Protein AF-A0A660WWB3-F1 (afdb_monomer)

Mean predicted aligned error: 5.09 Å

pLDDT: mean 88.39, std 11.98, range [54.91, 97.88]

Nearest PDB structures (foldseek):
  4jix-assembly1_B  TM=4.709E-01  e=1.828E-01  Methanocaldococcus jannaschii DSM 2661
  4jix-assembly1_A  TM=4.261E-01  e=2.078E-01  Methanocaldococcus jannaschii DSM 2661

Radius of gyration: 13.54 Å; Cα contacts (8 Å, |Δi|>4): 81; chains: 1; bounding box: 40×24×35 Å

Foldseek 3Di:
DVVVVVVLVVLVVLLVLLVVLLVQVVAAEAEECPPPPPQAWDADPVRYTYHDNPDRSVRSNLVSLVVVLPDDSPPDDHDPVSVCVSVPDDD

Sequence (91 aa):
MKISKLAAYKKKELRSQLIEVVEKLGYTVIVDKGDFSNGSCKVYDDRRVVINKFLPVDVHIEFLLNFLKSCDLEGIYILPSIRKLIEEHDR

Structure (mmCIF, N/CA/C/O backbone):
data_AF-A0A660WWB3-F1
#
_entry.id   AF-A0A660WWB3-F1
#
loop_
_atom_site.group_PDB
_atom_site.id
_atom_site.type_symbol
_atom_site.label_atom_id
_atom_site.label_alt_id
_atom_site.label_comp_id
_atom_site.label_asym_id
_atom_site.label_entity_id
_atom_site.label_seq_id
_atom_site.pdbx_PDB_ins_code
_atom_site.Cartn_x
_atom_site.Cartn_y
_atom_site.Cartn_z
_atom_site.occupancy
_atom_site.B_iso_or_equiv
_atom_site.auth_seq_id
_atom_site.auth_comp_id
_atom_site.auth_asym_id
_atom_site.auth_atom_id
_atom_site.pdbx_PDB_model_num
ATOM 1 N N . MET A 1 1 ? 24.743 9.196 8.743 1.00 54.91 1 MET A N 1
ATOM 2 C CA . MET A 1 1 ? 24.519 8.018 7.863 1.00 54.91 1 MET A CA 1
ATOM 3 C C . MET A 1 1 ? 23.610 6.919 8.438 1.00 54.91 1 MET A C 1
ATOM 5 O O . MET A 1 1 ? 22.964 6.249 7.646 1.00 54.91 1 MET A O 1
ATOM 9 N N . LYS A 1 2 ? 23.517 6.694 9.764 1.00 56.62 2 LYS A N 1
ATOM 10 C CA . LYS A 1 2 ? 22.654 5.625 10.331 1.00 56.62 2 LYS A CA 1
ATOM 11 C C . LYS A 1 2 ? 21.159 5.991 10.423 1.00 56.62 2 LYS A C 1
ATOM 13 O O . LYS A 1 2 ? 20.314 5.156 10.123 1.00 56.62 2 LYS A O 1
ATOM 18 N N . ILE A 1 3 ? 20.837 7.241 10.769 1.00 63.53 3 ILE A N 1
ATOM 19 C CA . ILE A 1 3 ? 19.449 7.699 10.986 1.00 63.53 3 ILE A CA 1
ATOM 20 C C . ILE A 1 3 ? 18.631 7.703 9.680 1.00 63.53 3 ILE A C 1
ATOM 22 O O . ILE A 1 3 ? 17.492 7.244 9.660 1.00 63.53 3 ILE A O 1
ATOM 26 N N . SER A 1 4 ? 19.228 8.128 8.561 1.00 66.19 4 SER A N 1
ATOM 27 C CA . SER A 1 4 ? 18.550 8.188 7.255 1.00 66.19 4 SER A CA 1
ATOM 28 C C . SER A 1 4 ? 18.141 6.811 6.718 1.00 66.19 4 SER A C 1
ATOM 30 O O . SER A 1 4 ? 17.098 6.674 6.080 1.00 66.19 4 SER A O 1
ATOM 32 N N . LYS A 1 5 ? 18.921 5.765 7.021 1.00 75.00 5 LYS A N 1
ATOM 33 C CA . LYS A 1 5 ? 18.638 4.390 6.585 1.00 75.00 5 LYS A CA 1
ATOM 34 C C . LYS A 1 5 ? 17.407 3.799 7.285 1.00 75.00 5 LYS A C 1
ATOM 36 O O . LYS A 1 5 ? 16.638 3.085 6.645 1.00 75.00 5 LYS A O 1
ATOM 41 N N . LEU A 1 6 ? 17.189 4.131 8.561 1.00 78.50 6 LEU A N 1
ATOM 42 C CA . LEU A 1 6 ? 16.026 3.671 9.328 1.00 78.50 6 LEU A CA 1
ATOM 43 C C . LEU A 1 6 ? 14.718 4.263 8.785 1.00 78.50 6 LEU A C 1
ATOM 45 O O . LEU A 1 6 ? 13.731 3.546 8.643 1.00 78.50 6 LEU A O 1
ATOM 49 N N . ALA A 1 7 ? 14.718 5.549 8.429 1.00 83.62 7 ALA A N 1
ATOM 50 C CA . ALA A 1 7 ? 13.556 6.198 7.823 1.00 83.62 7 ALA A CA 1
ATOM 51 C C . ALA A 1 7 ? 13.195 5.575 6.462 1.00 83.62 7 ALA A C 1
ATOM 53 O O . ALA A 1 7 ? 12.032 5.275 6.203 1.00 83.62 7 ALA A O 1
ATOM 54 N N . ALA A 1 8 ? 14.194 5.299 5.617 1.00 83.88 8 ALA A N 1
ATOM 55 C CA . ALA A 1 8 ? 13.978 4.630 4.335 1.00 83.88 8 ALA A CA 1
ATOM 56 C C . ALA A 1 8 ? 13.435 3.196 4.497 1.00 83.88 8 ALA A C 1
ATOM 58 O O . ALA A 1 8 ? 12.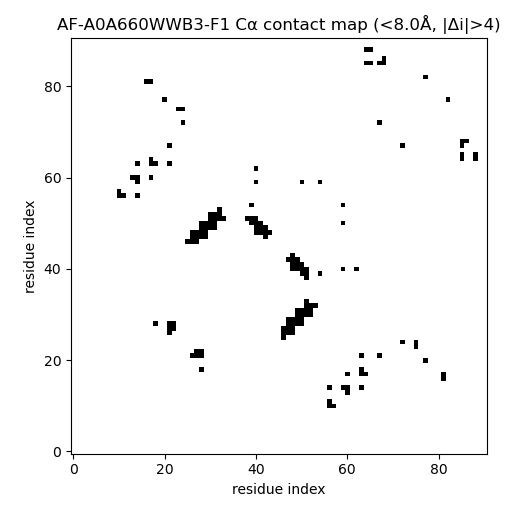591 2.772 3.709 1.00 83.88 8 ALA A O 1
ATOM 59 N N . TYR A 1 9 ? 13.888 2.457 5.517 1.00 89.88 9 TYR A N 1
ATOM 60 C CA . TYR A 1 9 ? 13.353 1.130 5.836 1.00 89.88 9 TYR A CA 1
ATOM 61 C C . TYR A 1 9 ? 11.873 1.202 6.227 1.00 89.88 9 TYR A C 1
ATOM 63 O O . TYR A 1 9 ? 11.059 0.488 5.651 1.00 89.88 9 TYR A O 1
ATOM 71 N N . LYS A 1 10 ? 11.508 2.134 7.119 1.00 93.94 10 LYS A N 1
ATOM 72 C CA . LYS A 1 10 ? 10.113 2.349 7.537 1.00 93.94 10 LYS A CA 1
ATOM 73 C C . LYS A 1 10 ? 9.183 2.659 6.361 1.00 93.94 10 LYS A C 1
ATOM 75 O O . LYS A 1 10 ? 8.076 2.141 6.312 1.00 93.94 10 LYS A O 1
ATOM 80 N N . LYS A 1 11 ? 9.637 3.455 5.389 1.00 94.69 11 LYS A N 1
ATOM 81 C CA . LYS A 1 11 ? 8.858 3.741 4.172 1.00 94.69 11 LYS A CA 1
ATOM 82 C C . LYS A 1 11 ? 8.651 2.495 3.306 1.00 94.69 11 LYS A C 1
ATOM 84 O O . LYS A 1 11 ? 7.562 2.277 2.788 1.00 94.69 11 LYS A O 1
ATOM 89 N N . LYS A 1 12 ? 9.681 1.659 3.147 1.00 94.81 12 LYS A N 1
ATOM 90 C CA . LYS A 1 12 ? 9.557 0.397 2.396 1.00 94.81 12 LYS A CA 1
ATOM 91 C C . LYS A 1 12 ? 8.594 -0.576 3.070 1.00 94.81 12 LYS A C 1
ATOM 93 O O . LYS A 1 12 ? 7.80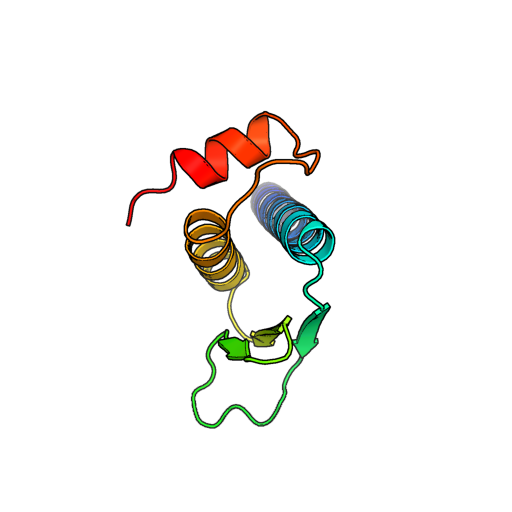7 -1.198 2.366 1.00 94.81 12 LYS A O 1
ATOM 98 N N . GLU A 1 13 ? 8.657 -0.661 4.394 1.00 96.12 13 GLU A N 1
ATOM 99 C CA . GLU A 1 13 ? 7.746 -1.463 5.210 1.00 96.12 13 GLU A CA 1
ATOM 100 C C . GLU A 1 13 ? 6.297 -0.995 5.034 1.00 96.12 13 GLU A C 1
ATOM 102 O O . GLU A 1 13 ? 5.439 -1.784 4.652 1.00 96.12 13 GLU A O 1
ATOM 107 N N . LEU A 1 14 ? 6.044 0.311 5.185 1.00 96.56 14 LEU A N 1
ATOM 108 C CA . LEU A 1 14 ? 4.721 0.897 4.959 1.00 96.56 14 LEU A CA 1
ATOM 109 C C . LEU A 1 14 ? 4.200 0.592 3.550 1.00 96.56 14 LEU A C 1
ATOM 111 O O . LEU A 1 14 ? 3.061 0.164 3.393 1.00 96.56 14 LEU A O 1
ATOM 115 N N . ARG A 1 15 ? 5.039 0.757 2.520 1.00 97.12 15 ARG A N 1
ATOM 116 C CA . ARG A 1 15 ? 4.665 0.394 1.147 1.00 97.12 15 ARG A CA 1
ATOM 117 C C . ARG A 1 15 ? 4.252 -1.078 1.048 1.00 97.12 15 ARG A C 1
ATOM 119 O O . ARG A 1 15 ? 3.278 -1.368 0.368 1.00 97.12 15 ARG A O 1
ATOM 126 N N . SER A 1 16 ? 4.986 -1.989 1.687 1.00 97.31 16 SER A N 1
ATOM 127 C CA . SER A 1 16 ? 4.668 -3.423 1.666 1.00 97.31 16 SER A CA 1
ATOM 128 C C . SER A 1 16 ? 3.311 -3.700 2.313 1.00 97.31 16 SER A C 1
ATOM 130 O O . SER A 1 16 ? 2.478 -4.371 1.718 1.00 97.31 16 SER A O 1
ATOM 132 N N . GLN A 1 17 ? 3.043 -3.085 3.465 1.00 97.75 17 GLN A N 1
ATOM 133 C CA . GLN A 1 17 ? 1.767 -3.230 4.169 1.00 97.75 17 GLN A CA 1
ATOM 134 C C . GLN A 1 17 ? 0.587 -2.689 3.352 1.00 97.75 17 GLN A C 1
ATOM 136 O O . GLN A 1 17 ? -0.481 -3.290 3.343 1.00 97.75 17 GLN A O 1
ATOM 141 N N . LEU A 1 18 ? 0.769 -1.585 2.621 1.00 97.88 18 LEU A N 1
ATOM 142 C CA . LEU A 1 18 ? -0.259 -1.069 1.712 1.00 97.88 18 LEU A CA 1
ATOM 143 C C . LEU A 1 18 ? -0.498 -2.004 0.515 1.00 97.88 18 LEU A C 1
ATOM 145 O O . LEU A 1 18 ? -1.644 -2.200 0.120 1.00 97.88 18 LEU A O 1
ATOM 149 N N . ILE A 1 19 ? 0.559 -2.611 -0.037 1.00 97.62 19 ILE A N 1
ATOM 150 C CA . ILE A 1 19 ? 0.443 -3.619 -1.105 1.00 97.62 19 ILE A CA 1
ATOM 151 C C . ILE A 1 19 ? -0.358 -4.831 -0.619 1.00 97.62 19 ILE A C 1
ATOM 153 O O . ILE A 1 19 ? -1.273 -5.258 -1.314 1.00 97.62 19 ILE A O 1
ATOM 157 N N . GLU A 1 20 ? -0.098 -5.324 0.591 1.00 97.69 20 GLU A N 1
ATOM 158 C CA . GLU A 1 20 ? -0.861 -6.440 1.166 1.00 97.69 20 GLU A CA 1
ATOM 159 C C . GLU A 1 20 ? -2.358 -6.121 1.288 1.00 97.69 20 GLU A C 1
ATOM 161 O O . GLU A 1 20 ? -3.199 -6.992 1.076 1.00 97.69 20 GLU A O 1
ATOM 166 N N . VAL A 1 21 ? -2.724 -4.874 1.612 1.00 97.81 21 VAL A N 1
ATOM 167 C CA . VAL A 1 21 ? -4.138 -4.459 1.634 1.00 97.81 21 VAL A CA 1
ATOM 168 C C 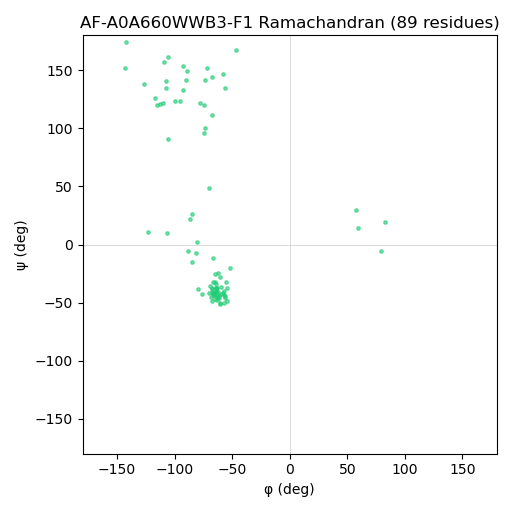. VAL A 1 21 ? -4.736 -4.507 0.227 1.00 97.81 21 VAL A C 1
ATOM 170 O O . VAL A 1 21 ? -5.832 -5.034 0.057 1.00 97.81 21 VAL A O 1
ATOM 173 N N . VAL A 1 22 ? -4.012 -4.018 -0.783 1.00 97.50 22 VAL A N 1
ATOM 174 C CA . VAL A 1 22 ? -4.440 -4.089 -2.190 1.00 97.50 22 VAL A CA 1
ATOM 175 C C . VAL A 1 22 ? -4.645 -5.541 -2.638 1.00 97.50 22 VAL A C 1
ATOM 177 O O . VAL A 1 22 ? -5.648 -5.858 -3.275 1.00 97.50 22 VAL A O 1
ATOM 180 N N . GLU A 1 23 ? -3.747 -6.447 -2.255 1.00 96.88 23 GLU A N 1
ATOM 181 C CA . GLU A 1 23 ? -3.855 -7.873 -2.580 1.00 96.88 23 GLU A CA 1
ATOM 182 C C . GLU A 1 23 ? -5.040 -8.548 -1.877 1.00 96.88 23 GLU A C 1
ATOM 184 O O . GLU A 1 23 ? -5.746 -9.348 -2.492 1.00 96.88 23 GLU A O 1
ATOM 189 N N . LYS A 1 24 ? -5.344 -8.172 -0.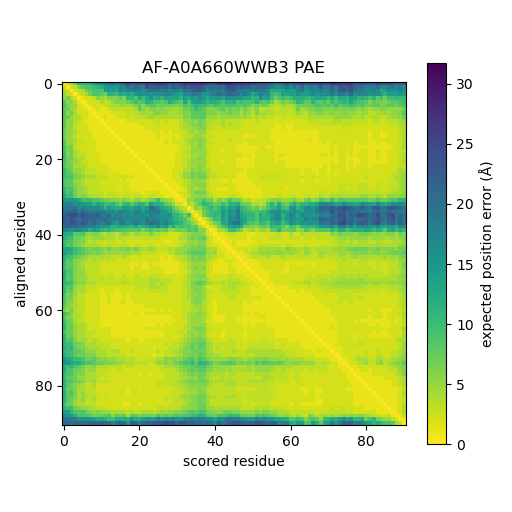627 1.00 96.25 24 LYS A N 1
ATOM 190 C CA . LYS A 1 24 ? -6.546 -8.648 0.086 1.00 96.25 24 LYS A CA 1
ATOM 191 C C . LYS A 1 24 ? -7.856 -8.227 -0.583 1.0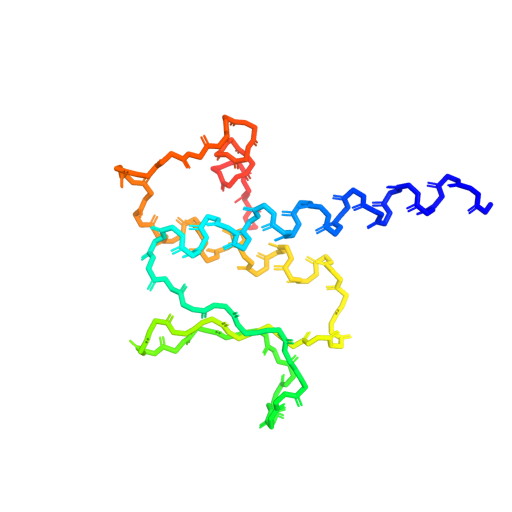0 96.25 24 LYS A C 1
ATOM 193 O O . LYS A 1 24 ? -8.856 -8.915 -0.413 1.00 96.25 24 LYS A O 1
ATOM 198 N N . LEU A 1 25 ? -7.854 -7.145 -1.364 1.00 95.62 25 LEU A N 1
ATOM 199 C CA . LEU A 1 25 ? -8.993 -6.721 -2.191 1.00 95.62 25 LEU A CA 1
ATOM 200 C C . LEU A 1 25 ? -9.103 -7.505 -3.515 1.00 95.62 25 LEU A C 1
ATOM 202 O O . LEU A 1 25 ? -9.979 -7.231 -4.341 1.00 95.62 25 LEU A O 1
ATOM 206 N N . GLY A 1 26 ? -8.214 -8.477 -3.739 1.00 95.12 26 GLY A N 1
ATOM 207 C CA . GLY A 1 26 ? -8.190 -9.322 -4.929 1.00 95.12 26 GLY A CA 1
ATOM 208 C C . GLY A 1 26 ? -7.479 -8.694 -6.126 1.00 95.12 26 GLY A C 1
ATOM 209 O O . GLY A 1 26 ? -7.726 -9.113 -7.256 1.00 95.12 26 GLY A O 1
ATOM 210 N N . TYR A 1 27 ? -6.634 -7.683 -5.909 1.00 96.69 27 TYR A N 1
ATOM 211 C CA . TYR A 1 27 ? -5.776 -7.135 -6.958 1.00 96.69 27 TYR A CA 1
ATOM 212 C C . TYR A 1 27 ? -4.435 -7.866 -7.009 1.00 96.69 27 TYR A C 1
ATOM 214 O O . TYR A 1 27 ? -3.902 -8.294 -5.992 1.00 96.69 27 TYR A O 1
ATOM 222 N N . THR A 1 28 ? -3.847 -7.958 -8.199 1.00 96.06 28 THR A N 1
ATOM 223 C CA . THR A 1 28 ? -2.455 -8.401 -8.364 1.00 96.06 28 THR A CA 1
ATOM 224 C C . THR A 1 28 ? -1.548 -7.182 -8.448 1.00 96.06 28 THR A C 1
ATOM 226 O O . THR A 1 28 ? -1.737 -6.345 -9.333 1.00 96.06 28 THR A O 1
ATOM 229 N N . VAL A 1 29 ? -0.545 -7.081 -7.571 1.00 95.19 29 VAL A N 1
ATOM 230 C CA . VAL A 1 29 ? 0.410 -5.966 -7.592 1.00 95.19 29 VAL A CA 1
ATOM 231 C C . VAL A 1 29 ? 1.710 -6.375 -8.280 1.00 95.19 29 VAL A C 1
ATOM 233 O O . VAL A 1 29 ? 2.388 -7.309 -7.867 1.00 95.19 29 VAL A O 1
ATOM 236 N N . ILE A 1 30 ? 2.095 -5.640 -9.322 1.00 92.31 30 ILE A N 1
ATOM 237 C CA . ILE A 1 30 ? 3.345 -5.852 -10.058 1.00 92.31 30 ILE A CA 1
ATOM 238 C C . ILE A 1 30 ? 4.240 -4.632 -9.862 1.00 92.31 30 ILE A C 1
ATOM 240 O O . ILE A 1 30 ? 3.891 -3.517 -10.244 1.00 92.31 30 ILE A O 1
ATOM 244 N N . VAL A 1 31 ? 5.424 -4.838 -9.291 1.00 89.81 31 VAL A N 1
ATOM 245 C CA . VAL A 1 31 ? 6.434 -3.784 -9.127 1.00 89.81 31 VAL A CA 1
ATOM 246 C C . VAL A 1 31 ? 7.549 -4.011 -10.145 1.00 89.81 31 VAL A C 1
ATOM 248 O O . VAL A 1 31 ? 8.508 -4.731 -9.865 1.00 89.81 31 VAL A O 1
ATOM 251 N N . ASP A 1 32 ? 7.439 -3.412 -11.335 1.00 82.62 32 ASP A N 1
ATOM 252 C CA . ASP A 1 32 ? 8.413 -3.641 -12.411 1.00 82.62 32 ASP A CA 1
ATOM 253 C C . ASP A 1 32 ? 8.752 -2.400 -13.268 1.00 82.62 32 ASP A C 1
ATOM 255 O O . ASP A 1 32 ? 8.191 -1.322 -13.080 1.00 82.62 32 ASP A O 1
ATOM 259 N N . LYS A 1 33 ? 9.724 -2.545 -14.185 1.00 69.12 33 LYS A N 1
ATOM 260 C CA . LYS A 1 33 ? 10.177 -1.556 -15.187 1.00 69.12 33 LYS A CA 1
ATOM 261 C C . LYS A 1 33 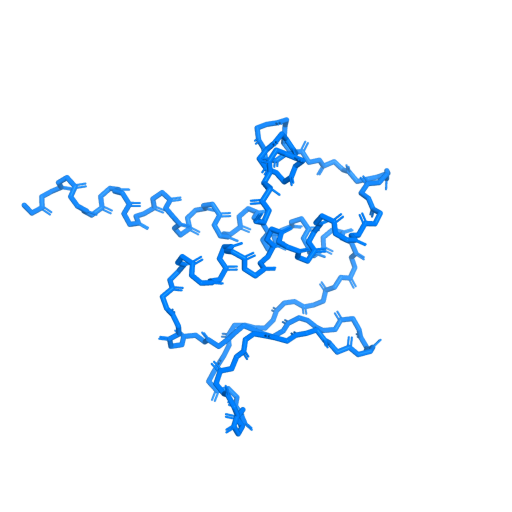? 9.356 -1.604 -16.480 1.00 69.12 33 LYS A C 1
ATOM 263 O O . LYS A 1 33 ? 9.920 -1.268 -17.512 1.00 69.12 33 LYS A O 1
ATOM 268 N N . GLY A 1 34 ? 8.124 -2.121 -16.461 1.00 62.69 34 GLY A N 1
ATOM 269 C CA . GLY A 1 34 ? 7.330 -2.354 -17.677 1.00 62.69 34 GLY A CA 1
ATOM 270 C C . GLY A 1 34 ? 7.313 -1.166 -18.656 1.00 62.69 34 GLY A C 1
ATOM 271 O O . GLY A 1 34 ? 7.708 -0.059 -18.299 1.00 62.69 34 GLY A O 1
ATOM 272 N N . ASP A 1 35 ? 6.838 -1.398 -19.882 1.00 55.16 35 ASP A N 1
ATOM 273 C CA . ASP A 1 35 ? 6.881 -0.466 -21.028 1.00 55.16 35 ASP A CA 1
ATOM 274 C C . ASP A 1 35 ? 5.938 0.759 -20.876 1.00 55.16 35 ASP A C 1
ATOM 276 O O . ASP A 1 35 ? 5.121 1.094 -21.735 1.00 55.16 35 ASP A O 1
ATOM 280 N N . PHE A 1 36 ? 5.987 1.436 -19.724 1.00 59.41 36 PHE A N 1
ATOM 281 C CA . PHE A 1 36 ? 5.200 2.624 -19.431 1.00 59.41 36 PHE A CA 1
ATOM 282 C C . PHE A 1 36 ? 5.772 3.797 -20.217 1.00 59.41 36 PHE A C 1
ATOM 284 O O . PHE A 1 36 ? 6.695 4.471 -19.764 1.00 59.41 36 PHE A O 1
ATOM 291 N N . SER A 1 37 ? 5.133 4.122 -21.334 1.00 55.69 37 SER A N 1
ATOM 292 C CA . SER A 1 37 ? 5.360 5.363 -22.081 1.00 55.69 37 SER A CA 1
ATOM 293 C C . SER A 1 37 ? 5.268 6.637 -21.217 1.00 55.69 37 SER A C 1
ATOM 295 O O . SER A 1 37 ? 5.854 7.651 -21.577 1.00 55.69 37 SER A O 1
ATOM 297 N N . ASN A 1 38 ? 4.620 6.576 -20.040 1.00 55.47 38 ASN A N 1
ATOM 298 C CA . ASN A 1 38 ? 4.427 7.716 -19.130 1.00 55.47 38 ASN A CA 1
ATOM 299 C C . ASN A 1 38 ? 4.962 7.532 -17.693 1.00 55.47 38 ASN A C 1
ATOM 301 O O . ASN A 1 38 ? 4.649 8.345 -16.828 1.00 55.47 38 ASN A O 1
ATOM 305 N N . GLY A 1 39 ? 5.746 6.489 -17.399 1.00 64.50 39 GLY A N 1
ATOM 306 C CA . GLY A 1 39 ? 6.492 6.394 -16.133 1.00 64.50 39 GLY A CA 1
ATOM 307 C C . GLY A 1 39 ? 5.690 6.420 -14.815 1.00 64.50 39 GLY A C 1
ATOM 308 O O . GLY A 1 39 ? 6.306 6.595 -13.766 1.00 64.50 39 GLY A O 1
ATOM 309 N N . SER A 1 40 ? 4.366 6.236 -14.825 1.00 78.69 40 SER A N 1
ATOM 310 C CA . SER A 1 40 ? 3.497 6.336 -13.640 1.00 78.69 40 SER A CA 1
ATOM 311 C C . SER A 1 40 ? 3.006 4.978 -13.116 1.00 78.69 40 SER A C 1
ATOM 313 O O . SER A 1 40 ? 3.015 3.980 -13.836 1.00 78.69 40 SER A O 1
ATOM 315 N N . CYS A 1 41 ? 2.556 4.944 -11.857 1.00 88.31 41 CYS A N 1
ATOM 316 C CA . CYS A 1 41 ? 1.790 3.824 -11.302 1.00 88.31 41 CYS A CA 1
ATOM 317 C C . CYS A 1 41 ? 0.360 3.828 -11.869 1.00 88.31 41 CYS A C 1
ATOM 319 O O . CYS A 1 41 ? -0.221 4.901 -12.055 1.00 88.31 41 CYS A O 1
ATOM 321 N N . LYS A 1 42 ? -0.208 2.652 -12.159 1.00 90.31 42 LYS A N 1
ATOM 322 C CA . LYS A 1 42 ? -1.518 2.516 -12.820 1.00 90.31 42 LYS A CA 1
ATOM 323 C C . LYS A 1 42 ? -2.324 1.338 -12.282 1.00 90.31 42 LYS A C 1
ATOM 325 O O . LYS A 1 42 ? -1.753 0.330 -11.872 1.00 90.31 42 LYS A O 1
ATOM 330 N N . VAL A 1 43 ? -3.645 1.466 -12.350 1.00 91.56 43 VAL A N 1
ATOM 331 C CA . VAL A 1 43 ? -4.614 0.387 -12.119 1.00 91.56 43 VAL A CA 1
ATOM 332 C C . VAL A 1 43 ? -5.216 0.008 -13.471 1.00 91.56 43 VAL A C 1
ATOM 334 O O . VAL A 1 43 ? -5.530 0.896 -14.262 1.00 91.56 43 VAL A O 1
ATOM 337 N N . TYR A 1 44 ? -5.327 -1.287 -13.747 1.00 89.69 44 TYR A N 1
ATOM 338 C CA . TYR A 1 44 ? -5.904 -1.850 -14.967 1.00 89.69 44 TYR A CA 1
ATOM 339 C C . TYR A 1 44 ? -7.257 -2.504 -14.669 1.00 89.69 44 TYR A C 1
ATOM 341 O O . TYR A 1 44 ? -7.510 -2.937 -13.542 1.00 89.69 44 TYR A O 1
ATOM 349 N N . ASP A 1 45 ? -8.093 -2.625 -15.701 1.00 89.25 45 ASP A N 1
ATOM 350 C CA . ASP A 1 45 ? -9.456 -3.170 -15.597 1.00 89.25 45 ASP A CA 1
ATOM 351 C C . ASP A 1 45 ? -9.492 -4.621 -15.093 1.00 89.25 45 ASP A C 1
ATOM 353 O O . ASP A 1 45 ? -10.438 -5.042 -14.432 1.00 89.25 45 ASP A O 1
ATOM 357 N N . ASP A 1 46 ? -8.429 -5.387 -15.338 1.00 92.38 46 ASP A N 1
ATOM 358 C CA . ASP A 1 46 ? -8.282 -6.780 -14.908 1.00 92.38 46 ASP A CA 1
ATOM 359 C C . ASP A 1 46 ? -7.744 -6.931 -13.475 1.00 92.38 46 ASP A C 1
ATOM 361 O O . ASP A 1 46 ? -7.124 -7.938 -13.131 1.00 92.38 46 ASP A O 1
ATOM 365 N N . ARG A 1 47 ? -7.980 -5.923 -12.625 1.00 93.31 47 ARG A N 1
ATOM 366 C CA . ARG A 1 47 ? -7.528 -5.871 -11.226 1.00 93.31 47 ARG A CA 1
ATOM 367 C C . ARG A 1 47 ? -6.014 -6.006 -11.063 1.00 93.31 47 ARG A C 1
ATOM 369 O O . ARG A 1 47 ? -5.525 -6.457 -10.026 1.00 93.31 47 ARG A O 1
ATOM 376 N N . ARG A 1 48 ? -5.234 -5.570 -12.050 1.00 93.56 48 ARG A N 1
ATOM 377 C CA . ARG A 1 48 ? -3.787 -5.410 -11.883 1.00 93.56 48 ARG A CA 1
ATOM 378 C C . ARG A 1 48 ? -3.447 -3.993 -11.459 1.00 93.56 48 ARG A C 1
ATOM 380 O O . ARG A 1 48 ? -3.891 -3.021 -12.063 1.00 93.56 48 ARG A O 1
ATOM 387 N N . VAL A 1 49 ? -2.598 -3.878 -10.449 1.00 93.81 49 VAL A N 1
ATOM 388 C CA . VAL A 1 49 ? -1.970 -2.624 -10.040 1.00 93.81 49 VAL A CA 1
ATOM 389 C C . VAL A 1 49 ? -0.502 -2.715 -10.395 1.00 93.81 49 VAL A C 1
ATOM 391 O O . VAL A 1 49 ? 0.199 -3.614 -9.939 1.00 93.81 49 VAL A O 1
ATOM 394 N N . VAL A 1 50 ? -0.016 -1.789 -11.212 1.00 92.06 50 VAL A N 1
ATOM 395 C CA . VAL A 1 50 ? 1.378 -1.791 -11.637 1.00 92.06 50 VAL A CA 1
ATOM 396 C C . VAL A 1 50 ? 2.083 -0.543 -11.141 1.00 92.06 50 VAL A C 1
ATOM 398 O O . VAL A 1 50 ? 1.638 0.580 -11.368 1.00 92.06 50 VAL A O 1
ATOM 401 N N . ILE A 1 51 ? 3.191 -0.759 -10.441 1.00 92.56 51 ILE A N 1
ATOM 402 C CA . ILE A 1 51 ? 3.988 0.268 -9.783 1.00 92.56 51 ILE A CA 1
ATOM 403 C C . ILE A 1 51 ? 5.338 0.349 -10.492 1.00 92.56 51 ILE A C 1
ATOM 405 O O . ILE A 1 51 ? 6.089 -0.630 -10.527 1.00 92.56 51 ILE A O 1
ATOM 409 N N . ASN A 1 52 ? 5.670 1.526 -11.024 1.00 91.06 52 ASN A N 1
ATOM 410 C CA . ASN A 1 52 ? 6.959 1.753 -11.672 1.00 91.06 52 ASN A CA 1
ATOM 411 C C . ASN A 1 52 ? 8.088 1.697 -10.636 1.00 91.06 52 ASN A C 1
ATOM 413 O O . ASN A 1 52 ? 8.237 2.603 -9.819 1.00 91.06 52 ASN A O 1
ATOM 417 N N . LYS A 1 53 ? 8.939 0.668 -10.705 1.00 89.69 53 LYS A N 1
ATOM 418 C CA . LYS A 1 53 ? 9.976 0.441 -9.685 1.00 89.69 53 LYS A CA 1
ATOM 419 C C . LYS A 1 53 ? 11.080 1.500 -9.610 1.00 89.69 53 LYS A C 1
ATOM 421 O O . LYS A 1 53 ? 11.869 1.466 -8.666 1.00 89.69 53 LYS A O 1
ATOM 426 N N . PHE A 1 54 ? 11.167 2.391 -10.597 1.00 89.25 54 PHE A N 1
ATOM 427 C CA . PHE A 1 54 ? 12.125 3.496 -10.609 1.00 89.25 54 PHE A CA 1
ATOM 428 C C . PHE A 1 54 ? 11.640 4.738 -9.862 1.00 89.25 54 PHE A C 1
ATOM 430 O O . PHE A 1 54 ? 12.454 5.617 -9.575 1.00 89.25 54 PHE A O 1
ATOM 437 N N . LEU A 1 55 ? 10.345 4.828 -9.547 1.00 89.38 55 LEU A N 1
ATOM 438 C CA . LEU A 1 55 ? 9.833 5.951 -8.779 1.00 89.38 55 LEU A CA 1
ATOM 439 C C . LEU A 1 55 ? 10.292 5.859 -7.310 1.00 89.38 55 LEU A C 1
ATOM 441 O O . LEU A 1 55 ? 10.540 4.769 -6.778 1.00 89.38 55 LEU A O 1
ATOM 445 N N . PRO A 1 56 ? 10.434 7.004 -6.620 1.00 92.12 56 PRO A N 1
ATOM 446 C CA . PRO A 1 56 ? 10.686 7.009 -5.189 1.00 92.12 56 PRO A CA 1
ATOM 447 C C . PRO A 1 56 ? 9.578 6.279 -4.424 1.00 92.12 56 PRO A C 1
ATOM 449 O O . PRO A 1 56 ? 8.402 6.363 -4.772 1.00 92.12 56 PRO A O 1
ATOM 452 N N . VAL A 1 57 ? 9.945 5.623 -3.318 1.00 93.56 57 VAL A N 1
ATOM 453 C CA . VAL A 1 57 ? 8.995 4.884 -2.463 1.00 93.56 57 VAL A CA 1
ATOM 454 C C . VAL A 1 57 ? 7.831 5.759 -1.985 1.00 93.56 57 VAL A C 1
ATOM 456 O O . VAL A 1 57 ? 6.722 5.258 -1.851 1.00 93.56 57 VAL A O 1
ATOM 459 N N . ASP A 1 58 ? 8.071 7.056 -1.787 1.00 93.19 58 ASP A N 1
ATOM 460 C CA . ASP A 1 58 ? 7.050 8.029 -1.392 1.00 93.19 58 ASP A CA 1
ATOM 461 C C . ASP A 1 58 ? 5.950 8.159 -2.450 1.00 93.19 58 ASP A C 1
ATOM 463 O O . ASP A 1 58 ? 4.775 8.140 -2.113 1.00 93.19 58 ASP A O 1
ATOM 467 N N . VAL A 1 59 ? 6.318 8.163 -3.735 1.00 93.19 59 VAL A N 1
ATOM 468 C CA . VAL A 1 59 ? 5.356 8.202 -4.847 1.00 93.19 59 VAL A CA 1
ATOM 469 C C . VAL A 1 59 ? 4.534 6.911 -4.908 1.00 93.19 59 VAL A C 1
ATOM 471 O O . VAL A 1 59 ? 3.361 6.934 -5.268 1.00 93.19 59 VAL A O 1
ATOM 474 N N . HIS A 1 60 ? 5.124 5.773 -4.528 1.00 94.81 60 HIS A N 1
ATOM 475 C CA . HIS A 1 60 ? 4.389 4.508 -4.465 1.00 94.81 60 HIS A CA 1
ATOM 476 C C . HIS A 1 60 ? 3.354 4.539 -3.339 1.00 94.81 60 HIS A C 1
ATOM 478 O O . HIS A 1 60 ? 2.225 4.108 -3.546 1.00 94.81 60 HIS A O 1
ATOM 484 N N . ILE A 1 61 ? 3.755 5.022 -2.157 1.00 96.06 61 ILE A N 1
ATOM 485 C CA . ILE A 1 61 ? 2.886 5.141 -0.981 1.00 96.06 61 ILE A CA 1
ATOM 486 C C . ILE A 1 61 ? 1.719 6.072 -1.305 1.00 96.06 61 ILE A C 1
ATOM 488 O O . ILE A 1 61 ? 0.576 5.670 -1.136 1.00 96.06 61 ILE A O 1
ATOM 492 N N . GLU A 1 62 ? 2.008 7.252 -1.851 1.00 94.81 62 GLU A N 1
ATOM 493 C CA . GLU A 1 62 ? 1.004 8.239 -2.252 1.00 94.81 62 GLU A CA 1
ATOM 494 C C . GLU A 1 62 ? -0.036 7.638 -3.208 1.00 94.81 62 GLU A C 1
ATOM 496 O O . GLU A 1 62 ? -1.243 7.739 -2.994 1.00 94.81 62 GLU A O 1
ATOM 501 N N . PHE A 1 63 ? 0.425 6.942 -4.248 1.00 95.00 63 PHE A N 1
ATOM 502 C CA . PHE A 1 63 ? -0.456 6.264 -5.194 1.00 95.00 63 PHE A CA 1
ATOM 503 C C . PHE A 1 63 ? -1.322 5.186 -4.520 1.00 95.00 63 PHE A C 1
ATOM 505 O O . PHE A 1 63 ? -2.527 5.130 -4.763 1.00 95.00 63 PHE A O 1
ATOM 512 N N . LEU A 1 64 ? -0.727 4.344 -3.669 1.00 96.50 64 LEU A N 1
ATOM 513 C CA . LEU A 1 64 ? -1.434 3.263 -2.976 1.00 96.50 64 LEU A CA 1
ATOM 514 C C . LEU A 1 64 ? -2.496 3.798 -2.009 1.00 96.50 64 LEU A C 1
ATOM 516 O O . LEU A 1 64 ? -3.592 3.250 -1.968 1.00 96.50 64 LEU A O 1
ATOM 520 N N . LEU A 1 65 ? -2.203 4.869 -1.267 1.00 96.69 65 LEU A N 1
ATOM 521 C CA . LEU A 1 65 ? -3.164 5.493 -0.355 1.00 96.69 65 LEU A CA 1
ATOM 522 C C . LEU A 1 65 ? -4.348 6.085 -1.105 1.00 96.69 65 LEU A C 1
ATOM 524 O O . LEU A 1 65 ? -5.495 5.803 -0.767 1.00 96.69 65 LEU A O 1
ATOM 528 N N . ASN A 1 66 ? -4.069 6.831 -2.172 1.00 94.56 66 ASN A N 1
ATOM 529 C CA . ASN A 1 66 ? -5.102 7.385 -3.038 1.00 94.56 66 ASN A CA 1
ATOM 530 C C . ASN A 1 66 ? -5.999 6.295 -3.641 1.00 94.56 66 ASN A C 1
ATOM 532 O O . ASN A 1 66 ? -7.217 6.458 -3.697 1.00 94.56 66 ASN A O 1
ATOM 536 N N . PHE A 1 67 ? -5.407 5.184 -4.079 1.00 95.00 67 PHE A N 1
ATOM 537 C CA . PHE A 1 67 ? -6.148 4.053 -4.626 1.00 95.00 67 PHE A CA 1
ATOM 538 C C . PHE A 1 67 ? -7.001 3.350 -3.560 1.00 95.00 67 PHE A C 1
ATOM 540 O O . PHE A 1 67 ? -8.200 3.154 -3.763 1.00 95.00 67 PHE A O 1
ATOM 547 N N . LEU A 1 68 ? -6.425 3.029 -2.399 1.00 95.81 68 LEU A N 1
ATOM 548 C CA . LEU A 1 68 ? -7.133 2.354 -1.309 1.00 95.81 68 LEU A CA 1
ATOM 549 C C . LEU A 1 68 ? -8.268 3.204 -0.728 1.00 95.81 68 LEU A C 1
ATOM 551 O O . LEU A 1 68 ? -9.306 2.649 -0.387 1.00 95.81 68 LEU A O 1
ATOM 555 N N . LYS A 1 69 ? -8.122 4.535 -0.687 1.00 93.88 69 LYS A N 1
ATOM 556 C CA . LYS A 1 69 ? -9.189 5.457 -0.258 1.00 93.88 69 LYS A CA 1
ATOM 557 C C . LYS A 1 69 ? -10.402 5.437 -1.201 1.00 93.88 69 LYS A C 1
ATOM 559 O O . LYS A 1 69 ? -11.508 5.743 -0.774 1.00 93.88 69 LYS A O 1
ATOM 564 N N . SER A 1 70 ? -10.207 5.072 -2.473 1.00 92.06 70 SER A N 1
ATOM 565 C CA . SER A 1 70 ? -11.297 4.892 -3.448 1.00 92.06 70 SER A CA 1
ATOM 566 C C . SER A 1 70 ? -11.899 3.482 -3.481 1.00 92.06 70 SER A C 1
ATOM 568 O O . SER A 1 70 ? -12.861 3.257 -4.212 1.00 92.06 70 SER A O 1
ATOM 570 N N . CYS A 1 71 ? -11.337 2.532 -2.732 1.00 93.19 71 CYS A N 1
ATOM 571 C CA . CYS A 1 71 ? -11.830 1.160 -2.682 1.00 93.19 71 CYS A CA 1
ATOM 572 C C . CYS A 1 71 ? -12.819 0.969 -1.531 1.00 93.19 71 CYS A C 1
ATOM 574 O O . CYS A 1 71 ? -12.717 1.619 -0.493 1.00 93.19 71 CYS A O 1
ATOM 576 N N . ASP A 1 72 ? -13.721 0.004 -1.689 1.00 93.44 72 ASP A N 1
ATOM 577 C CA . ASP A 1 72 ? -14.461 -0.546 -0.559 1.00 93.44 72 ASP A CA 1
ATOM 578 C C . ASP A 1 72 ? -13.534 -1.467 0.251 1.00 93.44 72 ASP A C 1
ATOM 580 O O . ASP A 1 72 ? -12.967 -2.423 -0.283 1.00 93.44 72 ASP A O 1
ATOM 584 N N . LEU A 1 73 ? -13.335 -1.130 1.527 1.00 93.88 73 LEU A N 1
ATOM 585 C CA . LEU A 1 73 ? -12.460 -1.845 2.461 1.00 93.88 73 LEU A CA 1
ATOM 586 C C . LEU A 1 73 ? -13.255 -2.653 3.498 1.00 93.88 73 LEU A C 1
ATOM 588 O O . LEU A 1 73 ? -12.674 -3.107 4.496 1.00 93.88 73 LEU A O 1
ATOM 592 N N . GLU A 1 74 ? -14.572 -2.785 3.322 1.00 91.19 74 GLU A N 1
ATOM 593 C CA . GLU A 1 74 ? -15.411 -3.630 4.162 1.00 91.19 74 GLU A CA 1
ATOM 594 C C . GLU A 1 74 ? -15.070 -5.116 3.959 1.00 91.19 74 GLU A C 1
ATOM 596 O O . GLU A 1 74 ? -14.682 -5.570 2.884 1.00 91.19 74 GLU A O 1
ATOM 601 N N . GLY A 1 75 ? -15.147 -5.901 5.035 1.00 89.44 75 GLY A N 1
ATOM 602 C CA . GLY A 1 75 ? -14.931 -7.351 4.975 1.00 89.44 75 GLY A CA 1
ATOM 603 C C . GLY A 1 75 ? -13.472 -7.826 4.917 1.00 89.44 75 GLY A C 1
ATOM 604 O O . GLY A 1 75 ? -13.240 -9.027 5.054 1.00 89.44 75 GLY A O 1
ATOM 605 N N . ILE A 1 76 ? -12.480 -6.933 4.802 1.00 93.88 76 ILE A N 1
ATOM 606 C CA . ILE A 1 76 ? -11.057 -7.300 4.901 1.00 93.88 76 ILE A CA 1
ATOM 607 C C . ILE A 1 76 ? -10.414 -6.832 6.211 1.00 93.88 76 ILE A C 1
ATOM 609 O O . ILE A 1 76 ? -10.637 -5.724 6.704 1.00 93.88 76 ILE A O 1
ATOM 613 N N . TYR A 1 77 ? -9.552 -7.681 6.776 1.00 93.81 77 TYR A N 1
ATOM 614 C CA . TYR A 1 77 ? -8.762 -7.315 7.950 1.00 93.81 77 TYR A CA 1
ATOM 615 C C . TYR A 1 77 ? -7.572 -6.424 7.563 1.00 93.81 77 TYR A C 1
ATOM 617 O O . TYR A 1 77 ? -6.678 -6.840 6.813 1.00 93.81 77 TYR A O 1
ATOM 625 N N . ILE A 1 78 ? -7.530 -5.226 8.148 1.00 95.81 78 ILE A N 1
ATOM 626 C CA . ILE A 1 78 ? -6.464 -4.227 8.003 1.00 95.81 78 ILE A CA 1
ATOM 627 C C . ILE A 1 78 ? -5.995 -3.832 9.405 1.00 95.81 78 ILE A C 1
ATOM 629 O O . ILE A 1 78 ? -6.819 -3.636 10.299 1.00 95.81 78 ILE A O 1
ATOM 633 N N . LEU A 1 79 ? -4.679 -3.690 9.601 1.00 95.06 79 LEU A N 1
ATOM 634 C CA . LEU A 1 79 ? -4.132 -3.185 10.861 1.00 95.06 79 LEU A CA 1
ATOM 635 C C . LEU A 1 79 ? -4.737 -1.805 11.186 1.00 95.06 79 LEU A C 1
ATOM 637 O O . LEU A 1 79 ? -4.750 -0.948 10.298 1.00 95.06 79 LEU A O 1
ATOM 641 N N . PRO A 1 80 ? -5.180 -1.538 12.432 1.00 95.75 80 PRO A N 1
ATOM 642 C CA . PRO A 1 80 ? -5.833 -0.273 12.779 1.00 95.75 80 PRO A CA 1
ATOM 643 C C . PRO A 1 80 ? -5.010 0.971 12.425 1.00 95.75 80 PRO A C 1
ATOM 645 O O . PRO A 1 80 ? -5.557 1.964 11.955 1.00 95.75 80 PRO A O 1
ATOM 64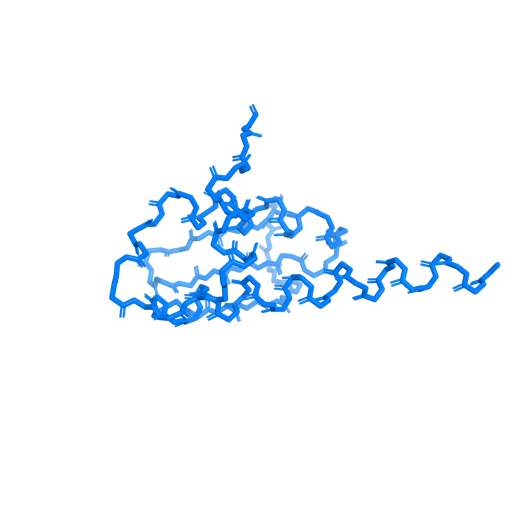8 N N . SER A 1 81 ? -3.686 0.905 12.588 1.00 94.81 81 SER A N 1
ATOM 649 C CA . SER A 1 81 ? -2.767 1.984 12.211 1.00 94.81 81 SER A CA 1
ATOM 650 C C . SER A 1 81 ? -2.750 2.260 10.706 1.00 94.81 81 SER A C 1
ATOM 652 O O . SER A 1 81 ? -2.660 3.415 10.305 1.00 94.81 81 SER A O 1
ATOM 654 N N . ILE A 1 82 ? -2.850 1.218 9.876 1.00 96.44 82 ILE A N 1
ATOM 655 C CA . ILE A 1 82 ? -2.873 1.337 8.414 1.00 96.44 82 ILE A CA 1
ATOM 656 C C . ILE A 1 82 ? -4.233 1.823 7.932 1.00 96.44 82 ILE A C 1
ATOM 658 O O . ILE A 1 82 ? -4.284 2.715 7.092 1.00 96.44 82 ILE A O 1
ATOM 662 N N . ARG A 1 83 ? -5.324 1.303 8.504 1.00 95.25 83 ARG A N 1
ATOM 663 C CA . ARG A 1 83 ? -6.682 1.774 8.204 1.00 95.25 83 ARG A CA 1
ATOM 664 C C . ARG A 1 83 ? -6.815 3.271 8.480 1.00 95.25 83 ARG A C 1
ATOM 666 O O . ARG A 1 83 ? -7.186 4.017 7.583 1.00 95.25 83 ARG A O 1
ATOM 673 N N . LYS A 1 84 ? -6.401 3.705 9.673 1.00 94.31 84 LYS A N 1
ATOM 674 C CA . LYS A 1 84 ? -6.387 5.119 10.053 1.00 94.31 84 LYS A CA 1
ATOM 675 C C . LYS A 1 84 ? -5.577 5.967 9.068 1.00 94.31 84 LYS A C 1
ATOM 677 O O . LYS A 1 84 ? -6.034 7.018 8.647 1.00 94.31 84 LYS A O 1
ATOM 682 N N . LEU A 1 85 ? -4.401 5.486 8.661 1.00 94.88 85 LEU A N 1
ATOM 683 C CA . LEU A 1 85 ? -3.538 6.190 7.712 1.00 94.88 85 LEU A CA 1
ATOM 684 C C . LEU A 1 85 ? -4.187 6.335 6.324 1.00 94.88 85 LEU A C 1
ATOM 686 O O . LEU A 1 85 ? -4.039 7.384 5.710 1.00 94.88 85 LEU A O 1
ATOM 690 N N . ILE A 1 86 ? -4.918 5.325 5.838 1.00 95.00 86 ILE A N 1
ATOM 691 C CA . ILE A 1 86 ? -5.671 5.406 4.572 1.00 95.00 86 ILE A CA 1
ATOM 692 C C . ILE A 1 86 ? -6.826 6.413 4.684 1.00 95.00 86 ILE A C 1
ATOM 694 O O . ILE A 1 86 ? -7.036 7.212 3.774 1.00 95.00 86 ILE A O 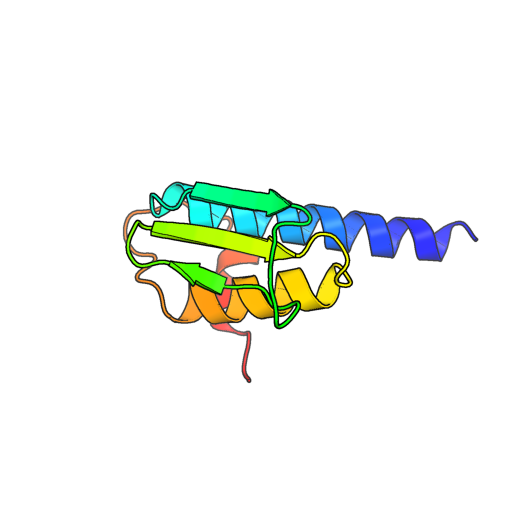1
ATOM 698 N N . GLU A 1 87 ? -7.566 6.383 5.794 1.00 91.50 87 GLU A N 1
ATOM 699 C CA . GLU A 1 87 ? -8.748 7.226 6.018 1.00 91.50 87 GLU A CA 1
ATOM 700 C C . GLU A 1 87 ? -8.382 8.711 6.211 1.00 91.50 87 GLU A C 1
ATOM 702 O O . GLU A 1 87 ? -9.030 9.581 5.630 1.00 91.50 87 GLU A O 1
ATOM 707 N N . GLU A 1 88 ? -7.312 8.999 6.959 1.00 91.62 88 GLU A N 1
ATOM 708 C CA . GLU A 1 88 ? -6.823 10.360 7.248 1.00 91.62 88 GLU A CA 1
ATOM 709 C C . GLU A 1 88 ? -5.966 10.96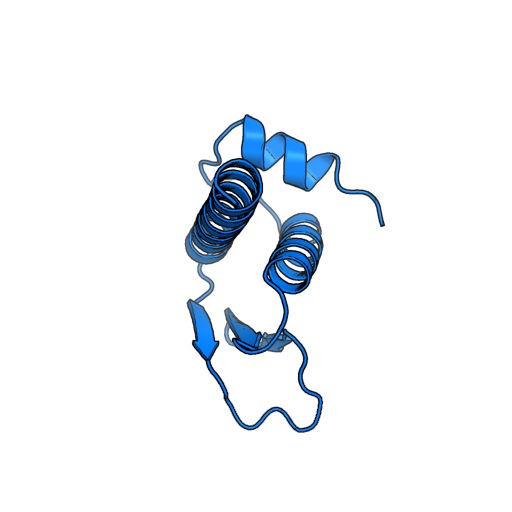9 6.125 1.00 91.62 88 GLU A C 1
ATOM 711 O O . GLU A 1 88 ? -5.579 12.135 6.204 1.00 91.62 88 GLU A O 1
ATOM 716 N N . HIS A 1 89 ? -5.624 10.204 5.086 1.00 89.06 89 HIS A N 1
ATOM 717 C CA . HIS A 1 89 ? -4.832 10.718 3.972 1.00 89.06 89 HIS A CA 1
ATOM 718 C C . HIS A 1 89 ? -5.685 11.630 3.081 1.00 89.06 89 HIS A C 1
ATOM 720 O O . HIS A 1 89 ? -6.421 11.153 2.215 1.00 89.06 89 HIS A O 1
ATOM 726 N N . ASP A 1 90 ? -5.616 12.938 3.311 1.00 75.81 90 ASP A N 1
ATOM 727 C CA . ASP A 1 90 ? -6.259 13.959 2.480 1.00 75.81 90 ASP A CA 1
ATOM 728 C C . ASP A 1 90 ? -5.334 14.439 1.351 1.00 75.81 90 ASP A C 1
ATOM 730 O O . ASP A 1 90 ? -4.120 14.540 1.533 1.00 75.81 90 ASP A O 1
ATOM 734 N N . ARG A 1 91 ? -5.933 14.680 0.176 1.00 59.28 91 ARG A N 1
ATOM 735 C CA . ARG A 1 91 ? -5.264 15.178 -1.038 1.00 59.28 91 ARG A CA 1
ATOM 736 C C . ARG A 1 91 ? -4.924 16.659 -0.947 1.00 59.28 91 ARG A C 1
ATOM 738 O O . ARG A 1 91 ? -5.790 17.415 -0.453 1.00 59.28 91 ARG A O 1
#

Secondary structure (DSSP, 8-state):
-HHHHHHHHHHHHHHHHHHHHHHHTTPEEEEE----TT---EE-TTSEEEEETTS-HHHHHHHHHHHHHTS--TTS---HHHHHHHHS---

Solvent-accessible surface area (backbone atoms only — not comparable to full-atom values): 5576 Å² total; per-residue (Å²): 124,70,69,65,53,54,56,55,49,55,50,53,52,52,42,50,58,53,49,53,54,47,42,72,74,68,32,49,78,45,76,40,84,66,94,56,93,76,74,60,67,47,78,47,96,86,39,36,36,39,38,40,62,86,57,57,69,66,60,52,39,54,52,49,38,60,51,55,60,75,48,90,68,78,97,58,94,65,59,68,74,57,49,50,51,34,72,68,62,75,133